Protein AF-A0A2P5YIK4-F1 (afdb_monomer)

Mean predicted aligned error: 7.36 Å

Nearest PDB structures (foldseek):
  6r49-assembly1_A  TM=9.211E-01  e=1.411E-02  Homo sapiens
  4eqm-assembly3_C  TM=9.126E-01  e=5.927E-02  Staphylococcus aureus subsp. aureus N315
  3a61-assembly1_A  TM=8.391E-01  e=4.277E-02  Homo sapiens
  3a60-assembly1_A  TM=8.837E-01  e=9.357E-02  Homo sapiens
  6s73-assembly3_C  TM=7.744E-01  e=7.694E-02  Homo sapiens

Solvent-accessible surface area (backbone atoms only — not comparable to full-atom values): 4969 Å² total; per-residue (Å²): 126,67,60,78,74,54,84,51,94,64,47,79,41,56,72,52,75,50,79,54,101,89,48,80,44,79,44,58,57,83,74,87,83,70,55,71,64,60,55,36,64,75,57,71,48,79,67,92,52,61,66,63,56,50,50,55,52,48,42,51,52,53,34,49,53,50,45,61,58,59,50,57,55,68,72,72,77,114

InterPro domains:
  IPR000719 Protein kinase domain [PF00069] (3-69)
  IPR000719 Protein kinase domain [PS50011] (1-78)
  IPR011009 Protein kinase-like domain superfamily [SSF56112] (3-68)

pLDDT: mean 82.65, std 13.69, range [40.97, 96.19]

Foldseek 3Di:
DPQQPDDDPLDWHWDDWDDDPVDIDTDTHDDPPDDPVVVCVVVVHPPPPVVVVVVVVVSVVVSVVSCVVVVVVVVVPD

Radius of gyration: 16.43 Å; Cα contacts (8 Å, |Δi|>4): 55; chains: 1; bounding box: 29×32×42 Å

Structure (mmCIF, N/CA/C/O backbone):
data_AF-A0A2P5YIK4-F1
#
_entry.id   AF-A0A2P5YIK4-F1
#
loop_
_atom_site.group_PDB
_atom_site.id
_atom_site.type_symbol
_atom_site.label_atom_id
_atom_site.label_alt_id
_atom_site.label_comp_id
_atom_site.label_asym_id
_atom_site.label_entity_id
_atom_site.label_seq_id
_atom_site.pdbx_PDB_ins_code
_atom_site.Cartn_x
_atom_site.Cartn_y
_atom_site.Cartn_z
_atom_site.occupancy
_atom_site.B_iso_or_equiv
_atom_site.auth_seq_id
_atom_site.auth_comp_id
_atom_site.auth_asym_id
_atom_site.auth_atom_id
_atom_site.pdbx_PDB_model_num
ATOM 1 N N . MET A 1 1 ? 3.818 9.106 15.674 1.00 57.28 1 MET A N 1
ATOM 2 C CA . MET A 1 1 ? 3.570 9.043 14.220 1.00 57.28 1 MET A CA 1
ATOM 3 C C . MET A 1 1 ? 2.139 8.580 14.009 1.00 57.28 1 MET A C 1
ATOM 5 O O . MET A 1 1 ? 1.857 7.398 14.173 1.00 57.28 1 MET A O 1
ATOM 9 N N . ASN A 1 2 ? 1.218 9.500 13.740 1.00 69.56 2 ASN A N 1
ATOM 10 C CA . ASN A 1 2 ? -0.183 9.180 13.519 1.00 69.56 2 ASN A CA 1
ATOM 11 C C . ASN A 1 2 ? -0.395 8.749 12.062 1.00 69.56 2 ASN A C 1
ATOM 13 O O . ASN A 1 2 ? -0.499 9.569 11.159 1.00 69.56 2 ASN A O 1
ATOM 17 N N . HIS A 1 3 ? -0.472 7.442 11.812 1.00 73.69 3 HIS A N 1
ATOM 18 C CA . HIS A 1 3 ? -0.671 6.931 10.453 1.00 73.69 3 HIS A CA 1
ATOM 19 C C . HIS A 1 3 ? -2.001 7.410 9.822 1.00 73.69 3 HIS A C 1
ATOM 21 O O . HIS A 1 3 ? -2.103 7.508 8.602 1.00 73.69 3 HIS A O 1
ATOM 27 N N . ARG A 1 4 ? -2.996 7.812 10.631 1.00 74.88 4 ARG A N 1
ATOM 28 C CA . ARG A 1 4 ? -4.285 8.356 10.162 1.00 74.88 4 ARG A CA 1
ATOM 29 C C . ARG A 1 4 ? -4.162 9.7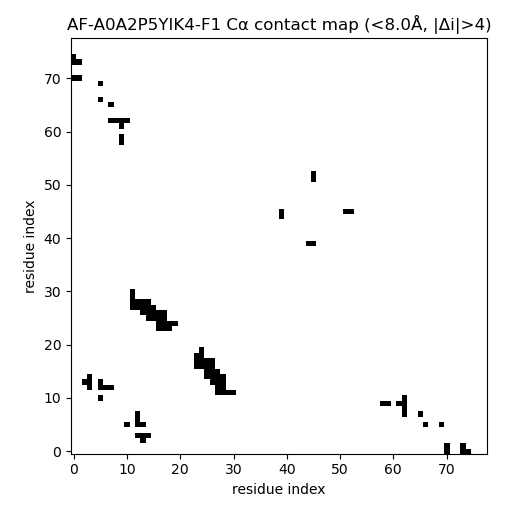38 9.509 1.00 74.88 4 ARG A C 1
ATOM 31 O O . ARG A 1 4 ? -5.016 10.095 8.697 1.00 74.88 4 ARG A O 1
ATOM 38 N N . SER A 1 5 ? -3.152 10.530 9.878 1.00 80.19 5 SER A N 1
ATOM 39 C CA . SER A 1 5 ? -2.946 11.875 9.321 1.00 80.19 5 SER A CA 1
ATOM 40 C C . SER A 1 5 ? -2.166 11.859 8.003 1.00 80.19 5 SER A C 1
ATOM 42 O O . SER A 1 5 ? -2.226 12.833 7.254 1.00 80.19 5 SER A O 1
ATOM 44 N N . LEU A 1 6 ? -1.501 10.747 7.671 1.00 84.00 6 LEU A N 1
ATOM 45 C CA . LEU A 1 6 ? -0.727 10.606 6.442 1.00 84.00 6 LEU A CA 1
ATOM 46 C C . LEU A 1 6 ? -1.649 10.353 5.241 1.00 84.00 6 LEU A C 1
ATOM 48 O O . LEU A 1 6 ? -2.241 9.283 5.100 1.00 84.00 6 LEU A O 1
ATOM 52 N N . LYS A 1 7 ? -1.762 11.347 4.355 1.00 86.12 7 LYS A N 1
ATOM 53 C CA . LYS A 1 7 ? -2.558 11.278 3.122 1.00 86.12 7 LYS A CA 1
ATOM 54 C C . LYS A 1 7 ? -1.683 11.62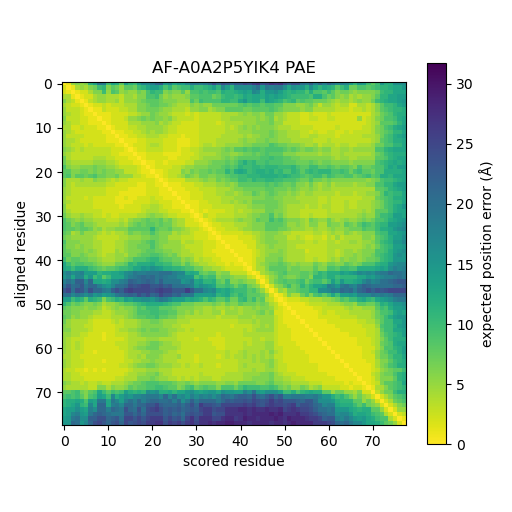6 1.922 1.00 86.12 7 LYS A C 1
ATOM 56 O O . LYS A 1 7 ? -1.524 12.796 1.584 1.00 86.12 7 LYS A O 1
ATOM 61 N N . HIS A 1 8 ? -1.136 10.603 1.274 1.00 88.69 8 HIS A N 1
ATOM 62 C CA . HIS A 1 8 ? -0.281 10.747 0.099 1.00 88.69 8 HIS A CA 1
ATOM 63 C C . HIS A 1 8 ? -0.530 9.590 -0.879 1.00 88.69 8 HIS A C 1
ATOM 65 O O . HIS A 1 8 ? -0.693 8.464 -0.416 1.00 88.69 8 HIS A O 1
ATOM 71 N N . PRO A 1 9 ? -0.545 9.820 -2.206 1.00 90.69 9 PRO A N 1
ATOM 72 C CA . PRO A 1 9 ? -0.832 8.775 -3.196 1.00 90.69 9 PRO A CA 1
ATOM 73 C C . PRO A 1 9 ? 0.166 7.607 -3.187 1.00 90.69 9 PRO A C 1
ATOM 75 O O . PRO A 1 9 ? -0.208 6.496 -3.537 1.00 90.69 9 PRO A O 1
ATOM 78 N N . ASN A 1 10 ? 1.415 7.833 -2.766 1.00 91.88 10 ASN A N 1
ATOM 79 C CA . ASN A 1 10 ? 2.439 6.781 -2.654 1.00 91.88 10 ASN A CA 1
ATOM 80 C C . ASN A 1 10 ? 2.528 6.154 -1.249 1.00 91.88 10 ASN A C 1
ATOM 82 O O . ASN A 1 10 ? 3.540 5.547 -0.914 1.00 91.88 10 ASN A O 1
ATOM 86 N N . LEU A 1 11 ? 1.507 6.336 -0.403 1.00 89.62 11 LEU A N 1
ATOM 87 C CA . LEU A 1 11 ? 1.402 5.703 0.913 1.00 89.62 11 LEU A CA 1
ATOM 88 C C . LEU A 1 11 ? 0.069 4.966 1.014 1.00 89.62 11 LEU A C 1
ATOM 90 O O . LEU A 1 11 ? -0.976 5.520 0.676 1.00 89.62 11 LEU A O 1
ATOM 94 N N . THR A 1 12 ? 0.088 3.741 1.537 1.00 90.62 12 THR A N 1
ATOM 95 C CA . THR A 1 12 ? -1.142 2.993 1.809 1.00 90.62 12 THR A CA 1
ATOM 96 C C . THR A 1 12 ? -1.974 3.734 2.839 1.00 90.62 12 THR A C 1
ATOM 98 O O . THR A 1 12 ? -1.527 3.993 3.960 1.00 90.62 12 THR A O 1
ATOM 101 N N . ARG A 1 13 ? -3.201 4.084 2.465 1.00 89.81 13 ARG A N 1
ATOM 102 C CA . ARG A 1 13 ? -4.076 4.861 3.333 1.00 89.81 13 ARG A CA 1
ATOM 103 C C . ARG A 1 13 ? -4.608 4.013 4.483 1.00 89.81 13 ARG A C 1
ATOM 105 O O . ARG A 1 13 ? -5.313 3.026 4.265 1.00 89.81 13 ARG A O 1
ATOM 112 N N . PHE A 1 14 ? -4.374 4.481 5.702 1.00 91.19 14 PHE A N 1
ATOM 113 C CA . PHE A 1 14 ? -5.047 3.976 6.890 1.00 91.19 14 PHE A CA 1
ATOM 114 C C . PHE A 1 14 ? -6.558 4.220 6.815 1.00 91.19 14 PHE A C 1
ATOM 116 O O . PHE A 1 14 ? -6.998 5.324 6.476 1.00 91.19 14 PHE A O 1
ATOM 123 N N . LYS A 1 15 ? -7.358 3.208 7.152 1.00 90.62 15 LYS A N 1
ATOM 124 C CA . LYS A 1 15 ? -8.819 3.325 7.220 1.00 90.62 15 LYS A CA 1
ATOM 125 C C . LYS A 1 15 ? -9.274 3.409 8.669 1.00 90.62 15 LYS A C 1
ATOM 127 O O . LYS A 1 15 ? -9.768 4.454 9.091 1.00 90.62 15 LYS A O 1
ATOM 132 N N . GLU A 1 16 ? -9.064 2.343 9.429 1.00 91.88 16 GLU A N 1
ATOM 133 C CA . GLU A 1 16 ? -9.545 2.227 10.803 1.00 91.88 16 GLU A CA 1
ATOM 134 C C . GLU A 1 16 ? -8.800 1.142 11.587 1.00 91.88 16 GLU A C 1
ATOM 136 O O . GLU A 1 16 ? -8.051 0.341 11.028 1.00 91.88 16 GLU A O 1
ATOM 141 N N . VAL A 1 17 ? -9.011 1.133 12.901 1.00 93.88 17 VAL A N 1
ATOM 142 C CA . VAL A 1 17 ? -8.556 0.076 13.805 1.00 93.88 17 VAL A CA 1
ATOM 143 C C . VAL A 1 17 ? -9.779 -0.510 14.485 1.00 93.88 17 VAL A C 1
ATOM 145 O O . VAL A 1 17 ? -10.587 0.223 15.053 1.00 93.88 17 VAL A O 1
ATOM 148 N N . LEU A 1 18 ? -9.876 -1.832 14.453 1.00 94.38 18 LEU A N 1
ATOM 149 C CA . LEU A 1 18 ? -10.903 -2.595 15.140 1.00 94.38 18 LEU A CA 1
ATOM 150 C C . LEU A 1 18 ? -10.243 -3.341 16.295 1.00 94.38 18 LEU A C 1
ATOM 152 O O . LEU A 1 18 ? -9.302 -4.113 16.097 1.00 94.38 18 LEU A O 1
ATOM 156 N N . LEU A 1 19 ? -10.730 -3.102 17.510 1.00 96.19 19 LEU A N 1
ATOM 157 C CA . LEU A 1 19 ? -10.272 -3.816 18.692 1.00 96.19 19 LEU A CA 1
ATOM 158 C C . LEU A 1 19 ? -11.262 -4.929 19.018 1.00 96.19 19 LEU A C 1
ATOM 160 O O . LEU A 1 19 ? -12.450 -4.687 19.223 1.00 96.19 19 LEU A O 1
ATOM 164 N N . THR A 1 20 ? -10.750 -6.147 19.094 1.00 93.75 20 THR A N 1
ATOM 165 C CA . THR A 1 20 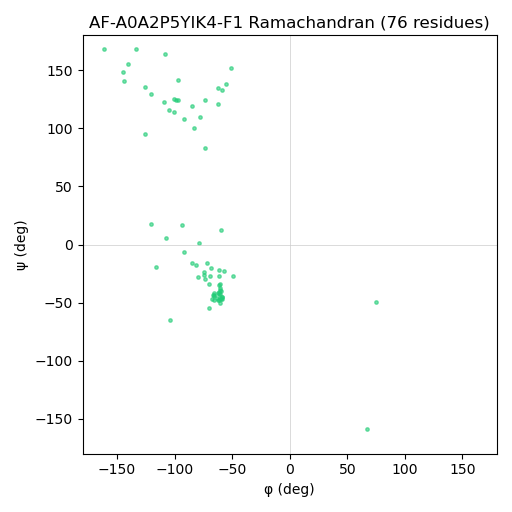? -11.461 -7.294 19.656 1.00 93.75 20 THR A CA 1
ATOM 166 C C . THR A 1 20 ? -10.822 -7.658 20.999 1.00 93.75 20 THR A C 1
ATOM 168 O O . THR A 1 20 ? -9.691 -7.244 21.258 1.00 93.75 20 THR A O 1
ATOM 171 N N . PRO A 1 21 ? -11.483 -8.451 21.861 1.00 95.31 21 PRO A N 1
ATOM 172 C CA . PRO A 1 21 ? -10.909 -8.843 23.151 1.00 95.31 21 PRO A CA 1
ATOM 173 C C . PRO A 1 21 ? -9.553 -9.557 23.054 1.00 95.31 21 PRO A C 1
ATOM 175 O O . PRO A 1 21 ? -8.803 -9.579 24.024 1.00 95.31 21 PRO A O 1
ATOM 178 N N . THR A 1 22 ? -9.245 -10.159 21.903 1.00 95.62 22 THR A N 1
ATOM 179 C CA . THR A 1 22 ? -8.046 -10.980 21.694 1.00 95.62 22 THR A CA 1
ATOM 180 C C . THR A 1 22 ? -7.078 -10.408 20.660 1.00 95.62 22 THR A C 1
ATOM 182 O O . THR A 1 22 ? -5.913 -10.792 20.659 1.00 95.62 22 THR A O 1
ATOM 185 N N . HIS A 1 23 ? -7.526 -9.500 19.785 1.00 94.50 23 HIS A N 1
ATOM 186 C CA . HIS A 1 23 ? -6.729 -9.010 18.658 1.00 94.50 23 HIS A CA 1
ATOM 187 C C . HIS A 1 23 ? -6.975 -7.532 18.351 1.00 94.50 23 HIS A C 1
ATOM 189 O O . HIS A 1 23 ? -8.096 -7.027 18.455 1.00 94.50 23 HIS A O 1
ATOM 195 N N . LEU A 1 24 ? -5.920 -6.880 17.864 1.00 95.44 24 LEU A N 1
ATOM 196 C CA . LEU A 1 24 ? -5.955 -5.565 17.238 1.00 95.44 24 LEU A CA 1
ATOM 197 C C . LEU A 1 24 ? -5.915 -5.747 15.715 1.00 95.44 24 LEU A C 1
ATOM 199 O O . LEU A 1 24 ? -4.910 -6.213 15.181 1.00 95.44 24 LEU A O 1
ATOM 203 N N . ALA A 1 25 ? -6.985 -5.380 15.016 1.00 94.44 25 ALA A N 1
ATOM 204 C CA . ALA A 1 25 ? -7.035 -5.414 13.559 1.00 94.44 25 ALA A CA 1
ATOM 205 C C . ALA A 1 25 ? -6.818 -4.007 12.990 1.00 94.44 25 ALA A C 1
ATOM 207 O O . ALA A 1 25 ? -7.531 -3.067 13.339 1.00 94.44 25 ALA A O 1
ATOM 208 N N . ILE A 1 26 ? -5.831 -3.870 12.103 1.00 93.94 26 ILE A N 1
ATOM 209 C CA . ILE A 1 26 ? -5.502 -2.619 11.415 1.00 93.94 26 ILE A CA 1
ATOM 210 C C . ILE A 1 26 ? -6.007 -2.716 9.977 1.00 93.94 26 ILE A C 1
ATOM 212 O O . ILE A 1 26 ? -5.534 -3.545 9.202 1.00 93.94 26 ILE A O 1
ATOM 216 N N . VAL A 1 27 ? -6.968 -1.867 9.620 1.00 94.12 27 VAL A N 1
ATOM 217 C CA . VAL A 1 27 ? -7.576 -1.835 8.289 1.00 94.12 27 VAL A CA 1
ATOM 218 C C . VAL A 1 27 ? -6.900 -0.754 7.451 1.00 94.12 27 VAL A C 1
ATOM 220 O O . VAL A 1 27 ? -6.865 0.423 7.826 1.00 94.12 27 VAL A O 1
ATOM 223 N N . MET A 1 28 ? -6.385 -1.145 6.287 1.00 93.81 28 MET A N 1
ATOM 224 C CA . MET A 1 28 ? -5.674 -0.266 5.355 1.00 93.81 28 MET A CA 1
ATOM 225 C C . MET A 1 28 ? -6.164 -0.464 3.920 1.00 93.81 28 MET A C 1
ATOM 227 O O . MET A 1 28 ? -6.900 -1.399 3.610 1.00 93.81 28 MET A O 1
ATOM 231 N N . GLU A 1 29 ? -5.763 0.441 3.036 1.00 93.25 29 GLU A N 1
ATOM 232 C CA . GLU A 1 29 ? -5.933 0.295 1.594 1.00 93.25 29 GLU A CA 1
ATOM 233 C C . GLU A 1 29 ? -5.253 -0.966 1.051 1.00 93.25 29 GLU A C 1
ATOM 235 O O . GLU A 1 29 ? -4.093 -1.240 1.354 1.00 93.25 29 GLU A O 1
ATOM 240 N N . TYR A 1 30 ? -5.987 -1.716 0.228 1.00 9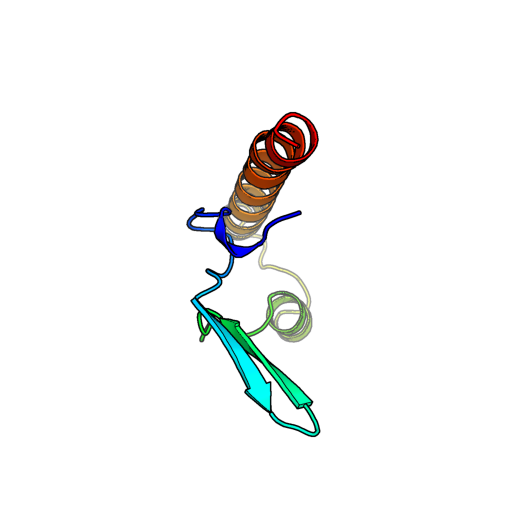2.69 30 TYR A N 1
ATOM 241 C CA . TYR A 1 30 ? -5.483 -2.921 -0.413 1.00 92.69 30 TYR A CA 1
ATOM 242 C C . TYR A 1 30 ? -4.738 -2.572 -1.705 1.00 92.69 30 TYR A C 1
ATOM 244 O O . TYR A 1 30 ? -5.326 -2.025 -2.639 1.00 92.69 30 TYR A O 1
ATOM 252 N N . ALA A 1 31 ? -3.450 -2.908 -1.761 1.00 91.88 31 ALA A N 1
ATOM 253 C CA . ALA A 1 31 ? -2.638 -2.798 -2.965 1.00 91.88 31 ALA A CA 1
ATOM 254 C C . ALA A 1 31 ? -2.689 -4.122 -3.744 1.00 91.88 31 ALA A C 1
ATOM 256 O O . ALA A 1 31 ? -2.100 -5.119 -3.338 1.00 91.88 31 ALA A O 1
ATOM 257 N N . THR A 1 32 ? -3.391 -4.134 -4.878 1.00 90.94 32 THR A N 1
ATOM 258 C CA . THR A 1 32 ? -3.564 -5.331 -5.725 1.00 90.94 32 THR A CA 1
ATOM 259 C C . THR A 1 32 ? -2.299 -5.739 -6.486 1.00 90.94 32 THR A C 1
ATOM 261 O O . THR A 1 32 ? -2.233 -6.850 -7.000 1.00 90.94 32 THR A O 1
ATOM 264 N N . GLY A 1 33 ? -1.308 -4.847 -6.586 1.00 86.12 33 GLY A N 1
ATOM 265 C CA . GLY A 1 33 ? -0.098 -5.032 -7.396 1.00 86.12 33 GLY A CA 1
ATOM 266 C C . GLY A 1 33 ? 0.983 -5.928 -6.784 1.00 86.12 33 GLY A C 1
ATOM 267 O O . GLY A 1 33 ? 2.033 -6.079 -7.402 1.00 86.12 33 GLY A O 1
ATOM 268 N N . GLY A 1 34 ? 0.744 -6.495 -5.597 1.00 88.25 34 GLY A N 1
ATOM 269 C CA . GLY A 1 34 ? 1.730 -7.301 -4.877 1.00 88.25 34 GLY A CA 1
ATOM 270 C C . GLY A 1 34 ? 2.932 -6.485 -4.401 1.00 88.25 34 GLY A C 1
ATOM 271 O O . GLY A 1 34 ? 2.860 -5.262 -4.248 1.00 88.25 34 GLY A O 1
ATOM 272 N N . GLU A 1 35 ? 4.045 -7.172 -4.150 1.00 88.50 35 GLU A N 1
ATOM 273 C CA . GLU A 1 35 ? 5.271 -6.550 -3.656 1.00 88.50 35 GLU A CA 1
ATOM 274 C C . GLU A 1 35 ? 6.261 -6.243 -4.783 1.00 88.50 35 GLU A C 1
ATOM 276 O O . GLU A 1 35 ? 6.486 -7.038 -5.699 1.00 88.50 35 GLU A O 1
ATOM 281 N N . LEU A 1 36 ? 6.941 -5.097 -4.675 1.00 85.88 36 LEU A N 1
ATOM 282 C CA . LEU A 1 36 ? 8.006 -4.729 -5.611 1.00 85.88 36 LEU A CA 1
ATOM 283 C C . LEU A 1 36 ? 9.157 -5.746 -5.590 1.00 85.88 36 LEU A C 1
ATOM 285 O O . LEU A 1 36 ? 9.765 -6.007 -6.624 1.00 85.88 36 LEU A O 1
ATOM 289 N N . PHE A 1 37 ? 9.438 -6.333 -4.424 1.00 84.56 37 PHE A N 1
ATOM 290 C CA . PHE A 1 37 ? 10.486 -7.337 -4.261 1.00 84.56 37 PHE A CA 1
ATOM 291 C C . PHE A 1 37 ? 10.216 -8.587 -5.105 1.00 84.56 37 PHE A C 1
ATOM 293 O O . PHE A 1 37 ? 11.087 -9.004 -5.865 1.00 84.56 37 PHE A O 1
ATOM 300 N N . GLU A 1 38 ? 8.995 -9.128 -5.057 1.00 86.38 38 GLU A N 1
ATOM 301 C CA . GLU A 1 38 ? 8.607 -10.271 -5.891 1.00 86.38 38 GLU A CA 1
ATOM 302 C C . GLU A 1 38 ? 8.733 -9.946 -7.382 1.00 86.38 38 GLU A C 1
ATOM 304 O O . GLU A 1 38 ? 9.237 -10.758 -8.159 1.00 86.38 38 GLU A O 1
ATOM 309 N N . ARG A 1 39 ? 8.349 -8.727 -7.788 1.00 82.56 39 ARG A N 1
ATOM 310 C CA . ARG A 1 39 ? 8.506 -8.271 -9.175 1.00 82.56 39 ARG A CA 1
ATOM 311 C C . ARG A 1 39 ? 9.976 -8.249 -9.610 1.00 82.56 39 ARG A C 1
ATOM 313 O O . ARG A 1 39 ? 10.273 -8.674 -10.723 1.00 82.56 39 ARG A O 1
ATOM 320 N N . ILE A 1 40 ? 10.889 -7.814 -8.740 1.00 82.81 40 ILE A N 1
ATOM 321 C CA . ILE A 1 40 ? 12.337 -7.820 -9.009 1.00 82.81 40 ILE A CA 1
ATOM 322 C C . ILE A 1 40 ? 12.869 -9.250 -9.099 1.00 82.81 40 ILE A C 1
ATOM 324 O O . ILE A 1 40 ? 13.592 -9.568 -10.039 1.00 82.81 40 ILE A O 1
ATOM 328 N N . CYS A 1 41 ? 12.506 -10.120 -8.155 1.00 85.31 41 CYS A N 1
ATOM 329 C CA . CYS A 1 41 ? 12.950 -11.513 -8.153 1.00 85.31 41 CYS A CA 1
ATOM 330 C C . CYS A 1 41 ? 12.490 -12.266 -9.406 1.00 85.31 41 CYS A C 1
ATOM 332 O O . CYS A 1 41 ? 13.289 -12.981 -10.007 1.00 85.31 41 CYS A O 1
ATOM 334 N N . ASN A 1 42 ? 11.241 -12.062 -9.835 1.00 83.06 42 ASN A N 1
ATOM 335 C CA . ASN A 1 42 ? 10.685 -12.706 -11.027 1.00 83.06 42 ASN A CA 1
ATOM 336 C C . ASN A 1 42 ? 11.309 -12.182 -12.329 1.00 83.06 42 ASN A C 1
ATOM 338 O O . ASN A 1 42 ? 11.474 -12.946 -13.277 1.00 83.06 42 ASN A O 1
ATOM 342 N N . ALA A 1 43 ? 11.668 -10.896 -12.381 1.00 78.12 43 ALA A N 1
ATOM 343 C CA . ALA A 1 43 ? 12.353 -10.303 -13.529 1.00 78.12 43 ALA A CA 1
ATOM 344 C C . ALA A 1 43 ? 13.876 -10.567 -13.527 1.00 78.12 43 ALA A C 1
ATOM 346 O O . ALA A 1 43 ? 14.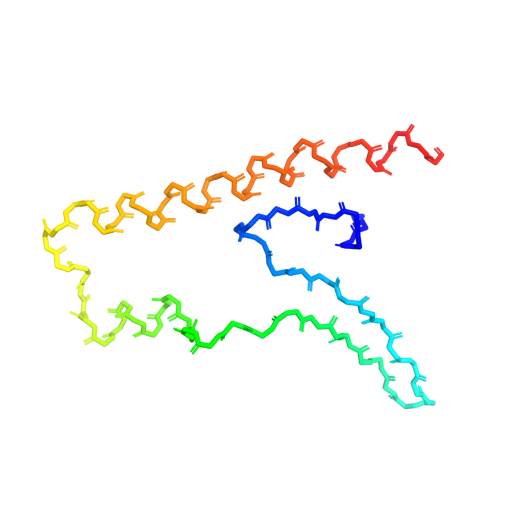540 -10.410 -14.550 1.00 78.12 43 ALA A O 1
ATOM 347 N N . GLY A 1 44 ? 14.455 -10.954 -12.383 1.00 76.75 44 GLY A N 1
ATOM 348 C CA . GLY A 1 44 ? 15.896 -11.095 -12.145 1.00 76.75 44 GLY A CA 1
ATOM 349 C C . GLY A 1 44 ? 16.606 -9.746 -11.988 1.00 76.75 44 GLY A C 1
ATOM 350 O O . GLY A 1 44 ? 17.340 -9.521 -11.025 1.00 76.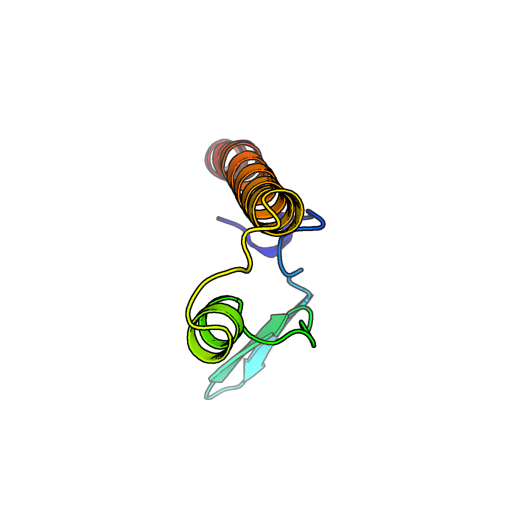75 44 GLY A O 1
ATOM 351 N N . ARG A 1 45 ? 16.357 -8.823 -12.917 1.00 70.44 45 ARG A N 1
ATOM 352 C CA . ARG A 1 45 ? 16.668 -7.392 -12.840 1.00 70.44 45 ARG A CA 1
ATOM 353 C C . ARG A 1 45 ? 15.500 -6.634 -13.460 1.00 70.44 45 ARG A C 1
ATOM 355 O O . ARG A 1 45 ? 14.793 -7.188 -14.298 1.00 70.44 45 ARG A O 1
ATOM 362 N N . PHE A 1 46 ? 15.302 -5.372 -13.085 1.00 67.06 46 PHE A N 1
ATOM 363 C CA . PHE A 1 46 ? 14.477 -4.514 -13.934 1.00 67.06 46 PHE A CA 1
ATOM 364 C C . PHE A 1 46 ? 15.079 -4.524 -15.343 1.00 67.06 46 PHE A C 1
ATOM 366 O O . PHE A 1 46 ? 16.306 -4.512 -15.482 1.00 67.06 46 PHE A O 1
ATOM 373 N N . SER A 1 47 ? 14.232 -4.599 -16.371 1.00 62.31 47 SER A N 1
ATOM 374 C CA . SER A 1 47 ? 14.671 -4.360 -17.744 1.00 62.31 47 SER A CA 1
ATOM 375 C C . SER A 1 47 ? 15.424 -3.030 -17.804 1.00 62.31 47 SER A C 1
ATOM 377 O O . SER A 1 47 ? 15.122 -2.130 -17.023 1.00 62.31 47 SER A O 1
ATOM 379 N N . GLU A 1 48 ? 16.364 -2.877 -18.741 1.00 59.56 48 GLU A N 1
ATOM 380 C CA . GLU A 1 48 ? 17.124 -1.630 -18.987 1.00 59.56 48 GLU A CA 1
ATOM 381 C C . GLU A 1 48 ? 16.244 -0.418 -19.370 1.00 59.56 48 GLU A C 1
ATOM 383 O O . GLU A 1 48 ? 16.743 0.612 -19.812 1.00 59.56 48 GLU A O 1
ATOM 388 N N . ASP A 1 49 ? 14.928 -0.521 -19.196 1.00 69.62 49 ASP A N 1
ATOM 389 C CA . ASP A 1 49 ? 14.018 0.604 -19.253 1.00 69.62 49 ASP A CA 1
ATOM 390 C C . ASP A 1 49 ? 14.187 1.438 -17.974 1.00 69.62 49 ASP A C 1
ATOM 392 O O . ASP A 1 49 ? 13.477 1.289 -16.973 1.00 69.62 49 ASP A O 1
ATOM 396 N N . GLU A 1 50 ? 15.205 2.302 -18.000 1.00 71.81 50 GLU A N 1
ATOM 397 C CA . GLU A 1 50 ? 15.543 3.249 -16.933 1.00 71.81 50 GLU A CA 1
ATOM 398 C C . GLU A 1 50 ? 14.320 4.055 -16.466 1.00 71.81 50 GLU A C 1
ATOM 400 O O . GLU A 1 50 ? 14.246 4.460 -15.303 1.00 71.81 50 GLU A O 1
ATOM 405 N N . VAL A 1 51 ? 13.329 4.243 -17.345 1.00 80.88 51 VAL A N 1
ATOM 406 C CA . VAL A 1 51 ? 12.090 4.966 -17.054 1.00 80.88 51 VAL A CA 1
ATOM 407 C C . VAL A 1 51 ? 11.250 4.239 -16.003 1.00 80.88 51 VAL A C 1
ATOM 409 O O . VAL A 1 51 ? 10.761 4.887 -15.075 1.00 80.88 51 VAL A O 1
ATOM 412 N N . GLU A 1 52 ? 11.105 2.910 -16.086 1.00 81.44 52 GLU A N 1
ATOM 413 C CA . GLU A 1 52 ? 10.324 2.146 -15.101 1.00 81.44 52 GLU A CA 1
ATOM 414 C C . GLU A 1 52 ? 10.977 2.187 -13.718 1.00 81.44 52 GLU A C 1
ATOM 416 O O . GLU A 1 52 ? 10.309 2.416 -12.705 1.00 81.44 52 GLU A O 1
ATOM 421 N N . VAL A 1 53 ? 12.299 2.008 -13.668 1.00 83.19 53 VAL A N 1
ATOM 422 C CA . VAL A 1 53 ? 13.063 2.070 -12.418 1.00 83.19 53 VAL A CA 1
ATOM 423 C C . VAL A 1 53 ? 12.918 3.453 -11.794 1.00 83.19 53 VAL A C 1
ATOM 425 O O . VAL A 1 53 ? 12.538 3.578 -10.626 1.00 83.19 53 VAL A O 1
ATOM 428 N N . MET A 1 54 ? 13.157 4.502 -12.581 1.00 87.00 54 MET A N 1
ATOM 429 C CA . MET A 1 54 ? 13.070 5.880 -12.112 1.00 87.00 54 MET A CA 1
ATOM 430 C C . MET A 1 54 ? 11.659 6.232 -11.628 1.00 87.00 54 MET A C 1
ATOM 432 O O . MET A 1 54 ? 11.523 6.937 -10.628 1.00 87.00 54 MET A O 1
ATOM 436 N N . PHE A 1 55 ? 10.615 5.685 -12.254 1.00 88.88 55 PHE A N 1
ATOM 437 C CA . PHE A 1 55 ? 9.234 5.848 -11.806 1.00 88.88 55 PHE A CA 1
ATOM 438 C C . PHE A 1 55 ? 9.002 5.276 -10.398 1.00 88.88 55 PHE A C 1
ATOM 440 O O . PHE A 1 55 ? 8.445 5.970 -9.544 1.00 88.88 55 PHE A O 1
ATOM 447 N N . PHE A 1 56 ? 9.460 4.054 -10.103 1.00 89.06 56 PHE A N 1
ATOM 448 C CA . PHE A 1 56 ? 9.329 3.483 -8.753 1.00 89.06 56 PHE A CA 1
ATOM 449 C C . PHE A 1 56 ? 10.153 4.246 -7.713 1.00 89.06 56 PHE A C 1
ATOM 451 O O . PHE A 1 56 ? 9.662 4.527 -6.617 1.00 89.06 56 PHE A O 1
ATOM 458 N N . PHE A 1 57 ? 11.384 4.630 -8.059 1.00 90.81 57 PHE A N 1
ATOM 459 C CA . PHE A 1 57 ? 12.231 5.427 -7.171 1.00 90.81 57 PHE A CA 1
ATOM 460 C C . PHE A 1 57 ? 11.618 6.793 -6.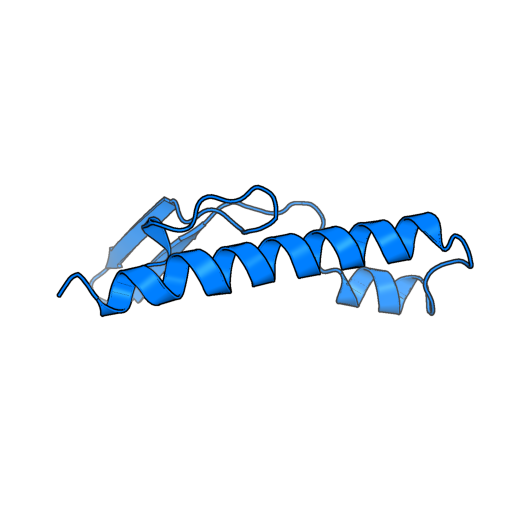872 1.00 90.81 57 PHE A C 1
ATOM 462 O O . PHE A 1 57 ? 11.612 7.218 -5.716 1.00 90.81 57 PHE A O 1
ATOM 469 N N . GLN A 1 58 ? 11.051 7.462 -7.877 1.00 93.62 58 GLN A N 1
ATOM 470 C CA . GLN A 1 58 ? 10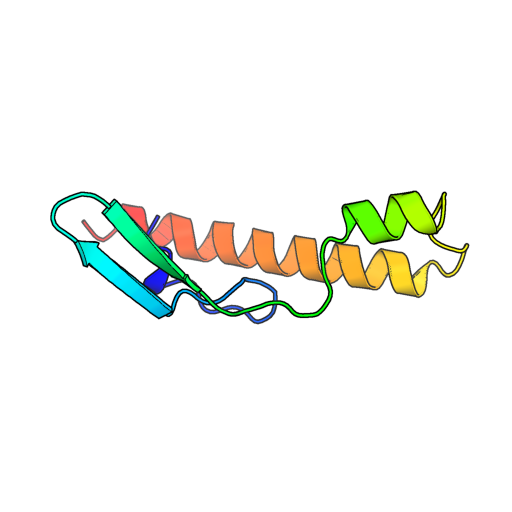.372 8.737 -7.689 1.00 93.62 58 GLN A CA 1
ATOM 471 C C . GLN A 1 58 ? 9.211 8.597 -6.703 1.00 93.62 58 GLN A C 1
ATOM 473 O O . GLN A 1 58 ? 9.121 9.390 -5.771 1.00 93.62 58 GLN A O 1
ATOM 478 N N . GLN A 1 59 ? 8.371 7.569 -6.856 1.00 93.62 59 GLN A N 1
ATOM 479 C CA . GLN A 1 59 ? 7.262 7.310 -5.932 1.00 93.62 59 GLN A CA 1
ATOM 480 C C . GLN A 1 59 ? 7.726 7.046 -4.495 1.00 93.62 59 GLN A C 1
ATOM 482 O O . GLN A 1 59 ? 7.096 7.501 -3.537 1.00 93.62 59 GLN A O 1
ATOM 487 N N . LEU A 1 60 ? 8.829 6.313 -4.336 1.00 93.25 60 LEU A N 1
ATOM 488 C CA . LEU A 1 60 ? 9.399 6.022 -3.025 1.00 93.25 60 LEU A CA 1
ATOM 489 C C . LEU A 1 60 ? 9.919 7.305 -2.368 1.00 93.25 60 LEU A C 1
ATOM 491 O O . LEU A 1 60 ? 9.599 7.591 -1.214 1.00 93.25 60 LEU A O 1
ATOM 495 N N . ILE A 1 61 ? 10.673 8.111 -3.115 1.00 94.12 61 ILE A N 1
ATOM 496 C CA . ILE A 1 61 ? 11.239 9.370 -2.626 1.00 94.12 61 ILE A CA 1
ATOM 497 C C . ILE A 1 61 ? 10.128 10.359 -2.257 1.00 94.12 61 ILE A C 1
ATOM 499 O O . ILE A 1 61 ? 10.180 10.943 -1.174 1.00 94.12 61 ILE A O 1
ATOM 503 N N . THR A 1 62 ? 9.103 10.533 -3.098 1.00 94.25 62 THR A N 1
ATOM 504 C CA . THR A 1 62 ? 7.984 11.445 -2.804 1.00 94.25 62 THR A CA 1
ATOM 505 C C . THR A 1 62 ? 7.229 11.017 -1.546 1.00 94.25 62 THR A C 1
ATOM 507 O O . THR A 1 62 ? 6.952 11.858 -0.688 1.00 94.25 62 THR A O 1
ATOM 510 N N . GLY A 1 63 ? 6.965 9.716 -1.379 1.00 91.44 63 GLY A N 1
ATOM 511 C CA . GLY A 1 63 ? 6.342 9.169 -0.172 1.00 91.44 63 GLY A CA 1
ATOM 512 C C . GLY A 1 63 ? 7.167 9.424 1.094 1.00 91.44 63 GLY A C 1
ATOM 513 O O . GLY A 1 63 ? 6.630 9.892 2.100 1.00 91.44 63 GLY A O 1
ATOM 514 N N . VAL A 1 64 ? 8.481 9.186 1.042 1.00 90.88 64 VAL A N 1
ATOM 515 C CA . VAL A 1 64 ? 9.386 9.397 2.185 1.00 90.88 64 VAL A CA 1
ATOM 516 C C . VAL A 1 64 ? 9.511 10.877 2.543 1.00 90.88 64 VAL A C 1
ATOM 518 O O . VAL A 1 64 ? 9.437 11.227 3.721 1.00 90.88 64 VAL A O 1
ATOM 521 N N . ILE A 1 65 ? 9.647 11.762 1.551 1.00 92.06 65 ILE A N 1
ATOM 522 C CA . ILE A 1 65 ? 9.681 13.214 1.779 1.00 92.06 65 ILE A CA 1
ATOM 523 C C . ILE A 1 65 ? 8.391 13.669 2.463 1.00 92.06 65 ILE A C 1
ATOM 525 O O . ILE A 1 65 ? 8.446 14.401 3.454 1.00 92.06 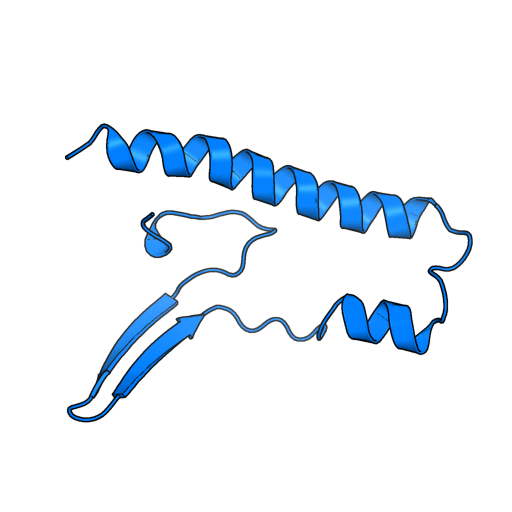65 ILE A O 1
ATOM 529 N N . TYR A 1 66 ? 7.236 13.198 1.986 1.00 90.50 66 TYR A N 1
ATOM 530 C CA . TYR A 1 66 ? 5.956 13.514 2.607 1.00 90.50 66 TYR A CA 1
ATOM 531 C C . TYR A 1 66 ? 5.910 13.063 4.074 1.00 90.50 66 TYR A C 1
ATOM 533 O O . TYR A 1 66 ? 5.506 13.847 4.936 1.00 90.50 66 TYR A O 1
ATOM 541 N N . CYS A 1 67 ? 6.374 11.847 4.381 1.00 87.19 67 CYS A N 1
ATOM 542 C CA . CYS A 1 67 ? 6.490 11.367 5.759 1.00 87.19 67 CYS A CA 1
ATOM 543 C C . CYS A 1 67 ? 7.422 12.250 6.595 1.00 87.19 67 CYS A C 1
ATOM 545 O O . CYS A 1 67 ? 7.045 12.663 7.685 1.00 87.19 67 CYS A O 1
ATOM 547 N N . HIS A 1 68 ? 8.610 12.604 6.103 1.00 87.44 68 HIS A N 1
ATOM 548 C CA . HIS A 1 68 ? 9.546 13.453 6.849 1.00 87.44 68 HIS A CA 1
ATOM 549 C C . HIS A 1 68 ? 8.971 14.833 7.185 1.00 87.44 68 HIS A C 1
ATOM 551 O O . HIS A 1 68 ? 9.210 15.340 8.283 1.00 87.44 68 HIS A O 1
ATOM 557 N N . ILE A 1 69 ? 8.201 15.426 6.270 1.00 86.44 69 ILE A N 1
ATOM 558 C CA . ILE A 1 69 ? 7.541 16.715 6.489 1.00 86.44 69 ILE A CA 1
ATOM 559 C C . ILE A 1 69 ? 6.410 16.553 7.509 1.00 86.44 69 ILE A C 1
ATOM 561 O O . ILE A 1 69 ? 6.408 17.223 8.536 1.00 86.44 69 ILE A O 1
ATOM 565 N N . ASN A 1 70 ? 5.472 15.634 7.273 1.00 81.62 70 ASN A N 1
ATOM 566 C CA . ASN A 1 70 ? 4.237 15.545 8.058 1.00 81.62 70 ASN A CA 1
ATOM 567 C C . ASN A 1 70 ? 4.422 14.840 9.411 1.00 81.62 70 ASN A C 1
ATOM 569 O O . ASN A 1 70 ? 3.728 15.168 10.368 1.00 81.62 70 ASN A O 1
ATOM 573 N N . CYS A 1 71 ? 5.385 13.922 9.543 1.00 67.69 71 CYS A N 1
ATOM 574 C CA . CYS A 1 71 ? 5.678 13.270 10.822 1.00 67.69 71 CYS A CA 1
ATOM 575 C C . CYS A 1 71 ? 6.421 14.174 11.810 1.00 67.69 71 CYS A C 1
ATOM 577 O O . CYS A 1 71 ? 6.320 13.931 13.009 1.00 67.69 71 CYS A O 1
ATOM 579 N N . ARG A 1 72 ? 7.148 15.207 11.351 1.00 58.38 72 ARG A N 1
ATOM 580 C CA . ARG A 1 72 ? 7.816 16.162 12.256 1.00 58.38 72 ARG A CA 1
ATOM 581 C C . ARG A 1 72 ? 6.850 17.135 12.933 1.00 58.38 72 ARG A C 1
ATOM 583 O O . ARG A 1 72 ? 7.119 17.555 14.056 1.00 58.38 72 ARG A O 1
ATOM 590 N N . TYR A 1 73 ? 5.731 17.472 12.292 1.00 51.25 73 TYR A N 1
ATOM 591 C CA . TYR A 1 73 ? 4.718 18.349 12.895 1.00 51.25 73 TYR A CA 1
ATOM 592 C C . TYR A 1 73 ? 3.889 17.648 13.979 1.00 51.25 73 TYR A C 1
ATOM 594 O O . TYR A 1 73 ? 3.437 18.298 14.916 1.00 51.25 73 TYR A O 1
ATOM 602 N N . ASP A 1 74 ? 3.759 16.323 13.905 1.00 51.38 74 ASP A N 1
ATOM 603 C CA . ASP A 1 74 ? 2.985 15.514 14.856 1.00 51.38 74 ASP A CA 1
ATOM 604 C C . ASP A 1 74 ? 3.619 15.469 16.266 1.00 51.38 74 ASP A C 1
ATOM 606 O O . ASP A 1 74 ? 2.935 15.189 17.243 1.00 51.38 74 ASP A O 1
ATOM 610 N N . SER A 1 75 ? 4.921 15.761 16.395 1.00 50.97 75 SER A N 1
ATOM 611 C CA . SER A 1 75 ? 5.628 15.860 17.686 1.00 50.97 75 SER A CA 1
ATOM 612 C C . SER A 1 75 ? 5.662 17.270 18.295 1.00 50.97 75 SER A C 1
ATOM 614 O O . SER A 1 75 ? 6.151 17.421 19.407 1.00 50.97 75 SER A O 1
ATOM 616 N N . LEU A 1 76 ? 5.182 18.299 17.584 1.00 50.41 76 LEU A N 1
ATOM 617 C CA . LEU A 1 76 ? 5.166 19.703 18.041 1.00 50.41 76 LEU A CA 1
ATOM 618 C C . LEU A 1 76 ? 3.755 20.208 18.402 1.00 50.41 76 LEU A C 1
ATOM 620 O O . LEU A 1 76 ? 3.581 21.389 18.690 1.00 50.41 76 LEU A O 1
ATOM 624 N N . LEU A 1 77 ? 2.753 19.324 18.375 1.00 44.03 77 LEU A N 1
ATOM 625 C CA . LEU A 1 77 ? 1.343 19.620 18.665 1.00 44.03 77 LEU A CA 1
ATOM 626 C C . LEU A 1 77 ? 0.776 18.811 19.851 1.00 44.03 77 LEU A C 1
ATOM 628 O O . LEU A 1 77 ? -0.443 18.745 20.014 1.00 44.03 77 LEU A O 1
ATOM 632 N N . CYS A 1 78 ? 1.645 18.236 20.689 1.00 40.97 78 CYS A N 1
ATOM 633 C CA . CYS A 1 78 ? 1.297 17.740 22.025 1.00 40.97 78 CYS A CA 1
ATOM 634 C C . CYS A 1 78 ? 1.909 18.632 23.102 1.00 40.97 78 CYS A C 1
ATOM 636 O O . CYS A 1 78 ? 3.103 18.977 22.958 1.00 40.97 78 CYS A O 1
#

Organism: Gossypium barbadense (NCBI:txid3634)

Secondary structure (DSSP, 8-state):
--GGG---TTSPPEEEEEE-SS-EEEEE---TT--HHHHHHHHSS--S-HHHHHHHHHHHHHHHHHHHHHHHHTTS--

Sequence (78 aa):
MNHRSLKHPNLTRFKEVLLTPTHLAIVMEYATGGELFERICNAGRFSEDEVEVMFFFQQLITGVIYCHINCRYDSLLC